Protein AF-A0A4Y9MWC4-F1 (afdb_monomer_lite)

pLDDT: mean 80.96, std 18.83, range [41.41, 98.25]

Sequence (99 aa):
MVDRPSVIVFDVNQTPSDMGPMAKRFADVGAPEHMAQLWFASVPRDGFGLAAAGAQRPFAEVASAVLRTLFVPYPDHATPRHPPTHTVPALTDLTDQLA

Radius of gyration: 17.65 Å; chains: 1; bounding box: 51×49×38 Å

Secondary structure (DSSP, 8-state):
-PPPPS------TTTTS--HHHHHHHHHTT--TTHHHHHHHHHHHHHHHHHHTT----HHHHHHHHHHHHTPPPP-SS--S------HHHHHHHHHHH-

Structure (mmCIF, N/CA/C/O backbone):
data_AF-A0A4Y9MWC4-F1
#
_entry.id   AF-A0A4Y9MWC4-F1
#
loop_
_atom_site.group_PDB
_atom_site.id
_atom_site.type_symbol
_atom_site.label_atom_id
_atom_site.label_alt_id
_atom_site.label_comp_id
_atom_site.label_asym_id
_atom_site.label_entity_id
_atom_site.label_seq_id
_atom_site.pdbx_PDB_ins_code
_atom_site.Cartn_x
_atom_site.Cartn_y
_atom_site.Cartn_z
_atom_site.occupancy
_atom_site.B_iso_or_equiv
_atom_site.auth_seq_id
_atom_site.auth_comp_id
_atom_site.auth_asym_id
_atom_site.auth_atom_id
_atom_site.pdbx_PDB_model_num
ATOM 1 N N . MET A 1 1 ? -32.548 24.020 5.915 1.00 66.25 1 MET A N 1
ATOM 2 C CA . MET A 1 1 ? -31.114 24.241 6.191 1.00 66.25 1 MET A CA 1
ATOM 3 C C . MET A 1 1 ? -30.460 22.876 6.099 1.00 66.25 1 MET A C 1
ATOM 5 O O . MET A 1 1 ? -30.972 21.970 6.740 1.00 66.25 1 MET A O 1
ATOM 9 N N . VAL A 1 2 ? -29.473 22.675 5.225 1.00 74.38 2 VAL A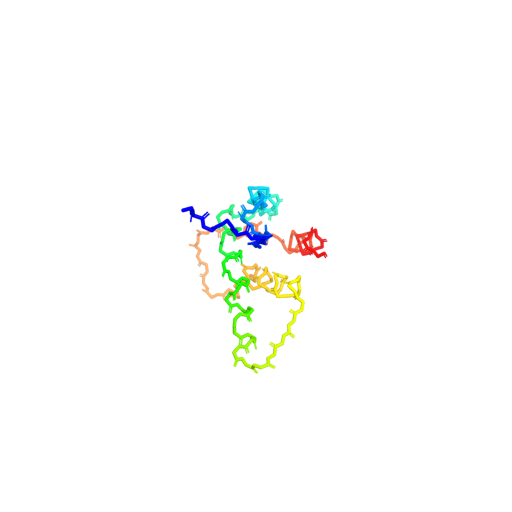 N 1
ATOM 10 C CA . VAL A 1 2 ? -28.777 21.379 5.145 1.00 74.38 2 VAL A CA 1
ATOM 11 C C . VAL A 1 2 ? -27.813 21.315 6.322 1.00 74.38 2 VAL A C 1
ATOM 13 O O . VAL A 1 2 ? -27.003 22.230 6.481 1.00 74.38 2 VAL A O 1
ATOM 16 N N . ASP A 1 3 ? -27.937 20.282 7.151 1.00 87.06 3 ASP A N 1
ATOM 17 C CA . ASP A 1 3 ? -27.001 20.042 8.247 1.00 87.06 3 ASP A CA 1
ATOM 18 C C . ASP A 1 3 ? -25.597 19.839 7.674 1.00 87.06 3 ASP A C 1
ATOM 20 O O . ASP A 1 3 ? -25.389 19.023 6.773 1.00 87.06 3 ASP A O 1
ATOM 24 N N . ARG A 1 4 ? -24.632 20.628 8.155 1.00 90.56 4 ARG A N 1
ATOM 25 C CA . ARG A 1 4 ? -23.239 20.525 7.711 1.00 90.56 4 ARG A CA 1
ATOM 26 C C . ARG A 1 4 ? -22.505 19.534 8.611 1.00 90.56 4 ARG A C 1
ATOM 28 O O . ARG A 1 4 ? -22.616 19.658 9.830 1.00 90.56 4 ARG A O 1
ATOM 35 N N . PRO A 1 5 ? -21.726 18.596 8.046 1.00 92.81 5 PRO A N 1
ATOM 36 C CA . PRO A 1 5 ? -20.934 17.68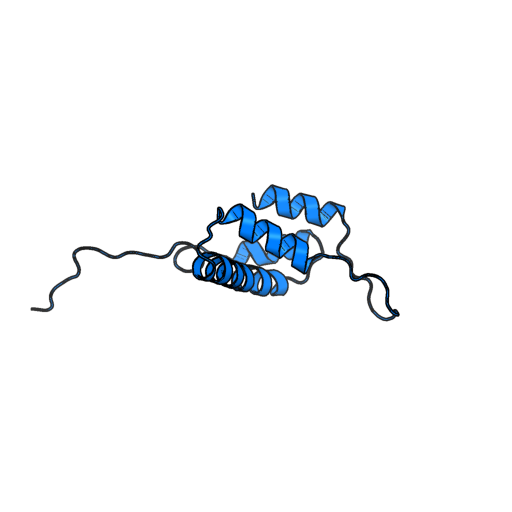4 8.856 1.00 92.81 5 PRO A CA 1
ATOM 37 C C . PRO A 1 5 ? -19.932 18.473 9.706 1.00 92.81 5 PRO A C 1
ATOM 39 O O . PRO A 1 5 ? -19.242 19.362 9.204 1.00 92.81 5 PRO A O 1
ATOM 42 N N . SER A 1 6 ? -19.860 18.140 10.995 1.00 95.38 6 SER A N 1
ATOM 43 C CA . SER A 1 6 ? -18.902 18.722 11.943 1.00 95.38 6 SER A CA 1
ATOM 44 C C . SER A 1 6 ? -17.509 18.098 11.832 1.00 95.38 6 SER A C 1
ATOM 46 O O . SER A 1 6 ? -16.535 18.701 12.277 1.00 95.38 6 SER A O 1
ATOM 48 N N . VAL A 1 7 ? -17.409 16.905 11.234 1.00 96.19 7 VAL A N 1
ATOM 49 C CA . VAL A 1 7 ? -16.165 16.146 11.062 1.00 96.19 7 VAL A CA 1
ATOM 50 C C . VAL A 1 7 ? -16.149 15.486 9.685 1.00 96.19 7 VAL A C 1
ATOM 52 O O . VAL A 1 7 ? -17.160 14.949 9.234 1.00 96.19 7 VAL A O 1
ATOM 55 N N . ILE A 1 8 ? -14.983 15.503 9.038 1.00 93.94 8 ILE A N 1
ATOM 56 C CA . ILE A 1 8 ? -14.688 14.754 7.814 1.00 93.94 8 ILE A CA 1
ATOM 57 C C . ILE A 1 8 ? -13.426 13.935 8.085 1.00 93.94 8 ILE A C 1
ATOM 59 O O . ILE A 1 8 ? -12.429 14.481 8.555 1.00 93.94 8 ILE A O 1
ATOM 63 N N . VAL A 1 9 ? -13.476 12.634 7.805 1.00 94.56 9 VAL A N 1
ATOM 64 C CA . VAL A 1 9 ? -12.331 11.726 7.930 1.00 94.56 9 VAL A CA 1
ATOM 65 C C . VAL A 1 9 ? -11.879 11.345 6.530 1.00 94.56 9 VAL A C 1
ATOM 67 O O . VAL A 1 9 ? -12.693 10.916 5.714 1.00 94.56 9 VAL A O 1
ATOM 70 N N . PHE A 1 10 ? -10.588 11.505 6.267 1.00 93.38 10 PHE A N 1
ATOM 71 C CA . PHE A 1 10 ? -9.963 11.071 5.028 1.00 93.38 10 PHE A CA 1
ATOM 72 C C . PHE A 1 10 ? -9.116 9.840 5.316 1.00 93.38 10 PHE A C 1
ATOM 74 O O . PHE A 1 10 ? -8.330 9.832 6.264 1.00 93.38 10 PHE A O 1
ATOM 81 N N . ASP A 1 11 ? -9.257 8.822 4.474 1.00 91.50 11 ASP A N 1
ATOM 82 C CA . ASP A 1 11 ? -8.171 7.867 4.287 1.00 91.50 11 ASP A CA 1
ATOM 83 C C . ASP A 1 11 ? -6.924 8.613 3.780 1.00 91.50 11 ASP A C 1
ATOM 85 O O . ASP A 1 11 ? -7.047 9.701 3.223 1.00 91.50 11 ASP A O 1
ATOM 89 N N . VAL A 1 12 ? -5.728 8.071 3.999 1.00 90.62 12 VAL A N 1
ATOM 90 C CA . VAL A 1 12 ? -4.462 8.753 3.682 1.00 90.62 12 VAL A CA 1
ATOM 91 C C . VAL A 1 12 ? -3.859 8.238 2.385 1.00 90.62 12 VAL A C 1
ATOM 93 O O . VAL A 1 12 ? -3.457 9.027 1.528 1.00 90.62 12 VAL A O 1
ATOM 96 N N . ASN A 1 13 ? -3.778 6.923 2.220 1.00 86.38 13 ASN A N 1
ATOM 97 C CA . ASN A 1 13 ? -3.093 6.341 1.076 1.00 86.38 13 ASN A CA 1
ATOM 98 C C . ASN A 1 13 ? -3.980 6.464 -0.163 1.00 86.38 13 ASN A C 1
ATOM 100 O O . ASN A 1 13 ? -5.172 6.186 -0.099 1.00 86.38 13 ASN A O 1
ATOM 104 N N . GLN A 1 14 ? -3.412 6.895 -1.292 1.00 86.56 14 GLN A N 1
ATOM 105 C CA . GLN A 1 14 ? -4.127 7.167 -2.551 1.00 86.56 14 GLN A CA 1
ATOM 106 C C . GLN A 1 14 ? -5.180 8.295 -2.523 1.00 86.56 14 GLN A C 1
ATOM 108 O O . GLN A 1 14 ? -5.416 8.904 -3.562 1.00 86.56 14 GLN A O 1
ATOM 113 N N . THR A 1 15 ? -5.840 8.556 -1.390 1.00 89.44 15 THR A N 1
ATOM 114 C CA . THR A 1 15 ? -6.972 9.491 -1.319 1.00 89.44 15 THR A CA 1
ATOM 115 C C . THR A 1 15 ? -6.489 10.953 -1.326 1.00 89.44 15 THR A C 1
ATOM 117 O O . THR A 1 15 ? -6.771 11.663 -2.289 1.00 89.44 15 THR A O 1
ATOM 120 N N . PRO A 1 16 ? -5.730 11.434 -0.323 1.00 89.44 16 PRO A N 1
ATOM 121 C CA . PRO A 1 16 ? -4.996 12.693 -0.406 1.00 89.44 16 PRO A CA 1
ATOM 122 C C . PRO A 1 16 ? -3.546 12.508 -0.875 1.00 89.44 16 PRO A C 1
ATOM 124 O O . PRO A 1 16 ? -2.926 13.480 -1.299 1.00 89.44 16 PRO A O 1
ATOM 127 N N . SER A 1 17 ? -2.985 11.298 -0.770 1.00 88.94 17 SER A N 1
ATOM 128 C CA . SER A 1 17 ? -1.584 11.038 -1.121 1.00 88.94 17 SER A CA 1
ATOM 129 C C . SER A 1 17 ? -1.409 10.741 -2.608 1.00 88.94 17 SER A C 1
ATOM 131 O O . SER A 1 17 ? -2.042 9.824 -3.135 1.00 88.94 17 SER A O 1
ATOM 133 N N . ASP A 1 18 ? -0.487 11.454 -3.262 1.00 89.69 18 ASP A N 1
ATOM 134 C CA . ASP A 1 18 ? -0.026 11.105 -4.608 1.00 89.69 18 ASP A CA 1
ATOM 135 C C . ASP A 1 18 ? 0.845 9.841 -4.562 1.00 89.69 18 ASP A C 1
ATOM 137 O O . ASP A 1 18 ? 1.910 9.811 -3.944 1.00 89.69 18 ASP A O 1
ATOM 141 N N . MET A 1 19 ? 0.379 8.794 -5.241 1.00 88.00 19 MET A N 1
ATOM 142 C CA . MET A 1 19 ? 1.062 7.503 -5.335 1.00 88.00 19 MET A CA 1
ATOM 143 C C . MET A 1 19 ? 1.868 7.343 -6.632 1.00 88.00 19 MET A C 1
ATOM 145 O O . MET A 1 19 ? 2.535 6.323 -6.808 1.00 88.00 19 MET A O 1
ATOM 149 N N . GLY A 1 20 ? 1.853 8.335 -7.529 1.00 87.31 20 GLY A N 1
ATOM 150 C CA . GLY A 1 20 ? 2.614 8.340 -8.781 1.00 87.31 20 GLY A CA 1
ATOM 151 C C . GLY A 1 20 ? 4.107 8.008 -8.619 1.00 87.31 20 GLY A C 1
ATOM 152 O O . GLY A 1 20 ? 4.615 7.176 -9.376 1.00 87.31 20 GLY A O 1
ATOM 153 N N . PRO A 1 21 ? 4.820 8.544 -7.604 1.00 91.81 21 PRO A N 1
ATOM 154 C CA . PRO A 1 21 ? 6.227 8.214 -7.366 1.00 91.81 21 PRO A CA 1
ATOM 155 C C . PRO A 1 21 ? 6.505 6.724 -7.107 1.00 91.81 21 PRO A C 1
ATOM 157 O O . PRO A 1 21 ? 7.630 6.273 -7.319 1.00 91.81 21 PRO A O 1
ATOM 160 N N . M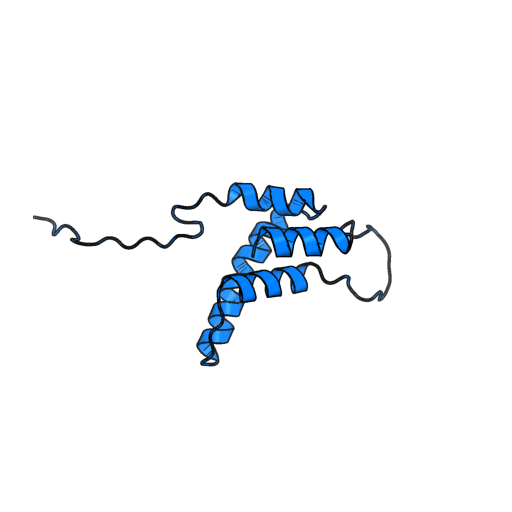ET A 1 22 ? 5.506 5.943 -6.681 1.00 90.12 22 MET A N 1
ATOM 161 C CA . MET A 1 22 ? 5.673 4.514 -6.399 1.00 90.12 22 MET A CA 1
ATOM 162 C C . MET A 1 22 ? 5.990 3.712 -7.666 1.00 90.12 22 MET A C 1
ATOM 164 O O . MET A 1 22 ? 6.851 2.837 -7.640 1.00 90.12 22 MET A O 1
ATOM 168 N N 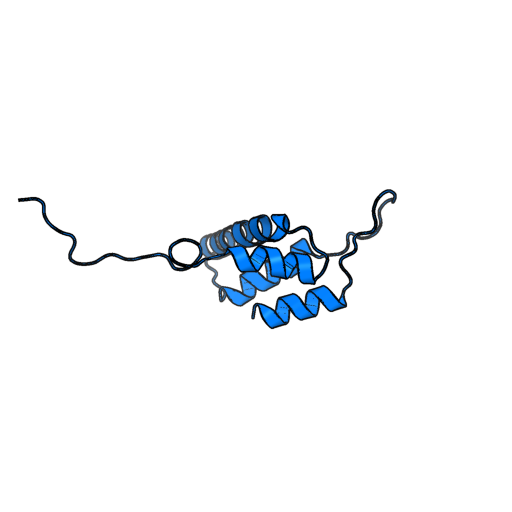. ALA A 1 23 ? 5.356 4.043 -8.795 1.00 91.06 23 ALA A N 1
ATOM 169 C CA . ALA A 1 23 ? 5.631 3.403 -10.083 1.00 91.06 23 ALA A CA 1
ATOM 170 C C . ALA A 1 23 ? 7.111 3.545 -10.472 1.00 91.06 23 ALA A C 1
ATOM 172 O O . ALA A 1 23 ? 7.765 2.566 -10.834 1.00 91.06 23 ALA A O 1
ATOM 173 N N . LYS A 1 24 ? 7.667 4.748 -10.281 1.00 91.25 24 LYS A N 1
ATOM 174 C CA . LYS A 1 24 ? 9.084 5.021 -10.527 1.00 91.25 24 LYS A CA 1
ATOM 175 C C . LYS A 1 24 ? 10.004 4.179 -9.639 1.00 91.25 24 LYS A C 1
ATOM 177 O O . LYS A 1 24 ? 11.016 3.697 -10.132 1.00 91.25 24 LYS A O 1
ATOM 182 N N . ARG A 1 25 ? 9.658 3.948 -8.367 1.00 91.00 25 ARG A N 1
ATOM 183 C CA . ARG A 1 25 ? 10.464 3.096 -7.470 1.00 91.00 25 ARG A CA 1
ATOM 184 C C . ARG A 1 25 ? 10.552 1.651 -7.951 1.00 91.00 25 ARG A C 1
ATOM 186 O O . ARG A 1 25 ? 11.613 1.049 -7.843 1.00 91.00 25 ARG A O 1
ATOM 193 N N . PHE A 1 26 ? 9.479 1.124 -8.537 1.00 90.00 26 PHE A N 1
ATOM 194 C CA . PHE A 1 26 ? 9.505 -0.182 -9.197 1.00 90.00 26 PHE A CA 1
ATOM 195 C C . PHE A 1 26 ? 10.416 -0.163 -10.436 1.00 90.00 26 PHE A C 1
ATOM 197 O O . PHE A 1 26 ? 11.260 -1.045 -10.585 1.00 90.00 26 PHE A O 1
ATOM 204 N N . ALA A 1 27 ? 10.321 0.865 -11.284 1.00 88.94 27 ALA A N 1
ATOM 205 C CA . ALA A 1 27 ? 11.198 1.000 -12.451 1.00 88.94 27 ALA A CA 1
ATOM 206 C C . ALA A 1 27 ? 12.686 1.130 -12.081 1.00 88.94 27 ALA A C 1
ATOM 208 O O . ALA A 1 27 ? 13.532 0.529 -12.744 1.00 88.94 27 ALA A O 1
ATOM 209 N N . ASP A 1 28 ? 13.009 1.865 -11.012 1.00 87.88 28 ASP A N 1
ATOM 210 C CA . ASP A 1 28 ? 14.383 2.069 -10.537 1.00 87.88 28 ASP A CA 1
ATOM 211 C C . ASP A 1 28 ? 15.067 0.732 -10.158 1.00 87.88 28 ASP A C 1
ATOM 213 O O . ASP A 1 28 ? 16.283 0.604 -10.293 1.00 87.88 28 ASP A O 1
ATOM 217 N N . VAL A 1 29 ? 14.291 -0.289 -9.763 1.00 85.69 29 VAL A N 1
ATOM 218 C CA . VAL A 1 29 ? 14.770 -1.655 -9.452 1.00 85.69 29 VAL A CA 1
ATOM 219 C C . VAL A 1 29 ? 14.604 -2.643 -10.616 1.00 85.69 29 VAL A C 1
ATOM 221 O O . VAL A 1 29 ? 14.739 -3.859 -10.462 1.00 85.69 29 VAL A O 1
ATOM 224 N N . GLY A 1 30 ? 14.309 -2.119 -11.807 1.00 85.50 30 GLY A N 1
ATOM 225 C CA . GLY A 1 30 ? 14.130 -2.874 -13.041 1.00 85.50 30 GLY A CA 1
ATOM 226 C C . GLY A 1 30 ? 12.754 -3.516 -13.200 1.00 85.50 30 GLY A C 1
ATOM 227 O O . GLY A 1 30 ? 12.576 -4.258 -14.162 1.00 85.50 30 GLY A O 1
ATOM 228 N N . ALA A 1 31 ? 11.803 -3.276 -12.292 1.00 88.00 31 ALA A N 1
ATOM 229 C CA . ALA A 1 31 ? 10.453 -3.839 -12.318 1.00 88.00 31 ALA A CA 1
ATOM 230 C C . ALA A 1 31 ? 9.506 -3.079 -13.259 1.00 88.00 31 ALA A C 1
ATOM 232 O O . ALA A 1 31 ? 9.614 -1.859 -13.385 1.00 88.00 31 ALA A O 1
ATOM 233 N N . PRO A 1 32 ? 8.534 -3.755 -13.902 1.00 89.44 32 PRO A N 1
ATOM 234 C CA . PRO A 1 32 ? 7.466 -3.065 -14.610 1.00 89.44 32 PRO A CA 1
ATOM 235 C C . PRO A 1 32 ? 6.690 -2.126 -13.676 1.00 89.44 32 PRO A C 1
ATOM 237 O O . PRO A 1 32 ? 6.186 -2.551 -12.639 1.00 89.44 32 PRO A O 1
ATOM 240 N N . GLU A 1 33 ? 6.513 -0.868 -14.079 1.00 88.50 33 GLU A N 1
ATOM 241 C CA . GLU A 1 33 ? 5.828 0.168 -13.285 1.00 88.50 33 GLU A CA 1
ATOM 242 C C . GLU A 1 33 ? 4.419 -0.239 -12.817 1.00 88.50 33 GLU A C 1
ATOM 244 O O . GLU A 1 33 ? 4.003 0.088 -11.706 1.00 88.50 33 GLU A O 1
ATOM 249 N N . HIS A 1 34 ? 3.688 -1.009 -13.632 1.00 89.31 34 HIS A N 1
ATOM 250 C CA . HIS A 1 34 ? 2.340 -1.480 -13.295 1.00 89.31 34 HIS A CA 1
ATOM 251 C C . HIS A 1 34 ? 2.312 -2.430 -12.083 1.00 89.31 34 HIS A C 1
ATOM 253 O O . HIS A 1 34 ? 1.261 -2.598 -11.463 1.00 89.31 34 HIS A O 1
ATOM 259 N N . MET A 1 35 ? 3.448 -3.025 -11.700 1.00 93.50 35 MET A N 1
ATOM 260 C CA . MET A 1 35 ? 3.535 -3.846 -10.491 1.00 93.50 35 MET A CA 1
ATOM 261 C C . MET A 1 35 ? 3.327 -3.027 -9.214 1.00 93.50 35 MET A C 1
ATOM 263 O O . MET A 1 35 ? 2.876 -3.595 -8.223 1.00 93.50 35 MET A O 1
ATOM 267 N N . ALA A 1 36 ? 3.546 -1.707 -9.235 1.00 93.19 36 ALA A N 1
ATOM 268 C CA . ALA A 1 36 ? 3.224 -0.837 -8.104 1.00 93.19 36 ALA A CA 1
ATOM 269 C C . ALA A 1 36 ? 1.721 -0.852 -7.774 1.00 93.19 36 ALA A C 1
ATOM 271 O O . ALA A 1 36 ? 1.343 -0.880 -6.604 1.00 93.19 36 ALA A O 1
ATOM 272 N N . GLN A 1 37 ? 0.854 -0.897 -8.794 1.00 92.38 37 GLN A N 1
ATOM 273 C CA . GLN A 1 37 ? -0.596 -0.998 -8.594 1.00 92.38 37 GLN A CA 1
ATOM 274 C C . GLN A 1 37 ? -0.990 -2.371 -8.043 1.00 92.38 37 GLN A C 1
ATOM 276 O O . GLN A 1 37 ? -1.808 -2.459 -7.128 1.00 92.38 37 GLN A O 1
ATOM 281 N N . LEU A 1 38 ? -0.378 -3.440 -8.564 1.00 93.88 38 LEU A N 1
ATOM 282 C CA . LEU A 1 38 ? -0.603 -4.799 -8.071 1.00 93.88 38 LEU A CA 1
ATOM 283 C C . LEU A 1 38 ? -0.157 -4.950 -6.611 1.00 93.88 38 LEU A C 1
ATOM 285 O O . LEU A 1 38 ? -0.894 -5.514 -5.803 1.00 93.88 38 LEU A O 1
ATOM 289 N N . TRP A 1 39 ? 1.020 -4.426 -6.267 1.00 94.81 39 TRP A N 1
ATOM 290 C CA . TRP A 1 39 ? 1.514 -4.367 -4.895 1.00 94.81 39 TRP A CA 1
ATOM 291 C C . TRP A 1 39 ? 0.528 -3.628 -3.999 1.00 94.81 39 TRP A C 1
ATOM 293 O O . TRP A 1 39 ? 0.043 -4.210 -3.031 1.00 94.81 39 TRP A O 1
ATOM 303 N N . PHE A 1 40 ? 0.159 -2.399 -4.367 1.00 93.62 40 PHE A N 1
ATOM 304 C CA . PHE A 1 40 ? -0.731 -1.573 -3.560 1.00 93.62 40 PHE A CA 1
ATOM 305 C C . PHE A 1 40 ? -2.087 -2.244 -3.322 1.00 93.62 40 PHE A C 1
ATOM 307 O O . PHE A 1 40 ? -2.573 -2.228 -2.199 1.00 93.62 40 PHE A O 1
ATOM 314 N N . ALA A 1 41 ? -2.669 -2.890 -4.337 1.00 94.56 41 ALA A N 1
ATOM 315 C CA . ALA A 1 41 ? -3.928 -3.626 -4.205 1.00 94.56 41 ALA A CA 1
ATOM 316 C C . ALA A 1 41 ? -3.801 -4.909 -3.360 1.00 94.56 41 ALA A C 1
ATOM 318 O O . ALA A 1 41 ? -4.774 -5.353 -2.746 1.00 94.56 41 ALA A O 1
ATOM 319 N N . SER A 1 42 ? -2.612 -5.511 -3.308 1.00 96.69 42 SER A N 1
ATOM 320 C CA . SER A 1 42 ? -2.359 -6.743 -2.555 1.00 96.69 42 SER A CA 1
ATOM 321 C C . SER A 1 42 ? -2.162 -6.491 -1.055 1.00 96.69 42 SER A C 1
ATOM 323 O O . SER A 1 42 ? -2.544 -7.332 -0.247 1.00 96.69 42 SER A O 1
ATOM 325 N N . VAL A 1 43 ? -1.658 -5.318 -0.653 1.00 96.44 43 VAL A N 1
ATOM 326 C CA . VAL A 1 43 ? -1.515 -4.957 0.772 1.00 96.44 43 VAL A CA 1
ATOM 327 C C . VAL A 1 43 ? -2.846 -4.992 1.549 1.00 96.44 43 VAL A C 1
ATOM 329 O O . VAL A 1 43 ? -2.906 -5.679 2.572 1.00 96.44 43 VAL A O 1
ATOM 332 N N . PRO A 1 44 ? -3.939 -4.327 1.115 1.00 95.69 44 PRO A N 1
ATOM 333 C CA . PRO A 1 44 ? -5.217 -4.405 1.813 1.00 95.69 44 PRO A CA 1
ATOM 334 C C . PRO A 1 44 ? -5.849 -5.795 1.712 1.00 95.69 44 PRO A C 1
ATOM 336 O O . PRO A 1 44 ? -6.524 -6.197 2.651 1.00 95.69 44 PRO A O 1
ATOM 339 N N . ARG A 1 45 ? -5.601 -6.570 0.643 1.00 97.25 45 ARG A N 1
ATOM 340 C CA . ARG A 1 45 ? -6.045 -7.973 0.567 1.00 97.25 45 ARG A CA 1
ATOM 341 C C . ARG A 1 45 ? -5.480 -8.792 1.730 1.00 97.25 45 ARG A C 1
ATOM 343 O O . ARG A 1 45 ? -6.244 -9.469 2.417 1.00 97.25 45 ARG A O 1
ATOM 350 N N . ASP A 1 46 ? -4.173 -8.719 1.958 1.00 97.50 46 ASP A N 1
ATOM 351 C CA . ASP A 1 46 ? -3.519 -9.469 3.034 1.00 97.50 46 ASP A CA 1
ATOM 352 C C . ASP A 1 46 ? -3.892 -8.905 4.412 1.00 97.50 46 ASP A C 1
ATOM 354 O O . ASP A 1 46 ? -4.143 -9.666 5.347 1.00 97.50 46 ASP A O 1
ATOM 358 N N . GLY A 1 47 ? -4.038 -7.580 4.527 1.00 96.81 47 GLY A N 1
ATOM 359 C CA . GLY A 1 47 ? -4.554 -6.926 5.732 1.00 96.81 47 GLY A CA 1
ATOM 360 C C . GLY A 1 47 ? -5.971 -7.381 6.103 1.00 96.81 47 GLY A C 1
ATOM 361 O O . GLY A 1 47 ? -6.232 -7.707 7.261 1.00 96.81 47 GLY A O 1
ATOM 362 N N . PHE A 1 48 ? -6.877 -7.478 5.126 1.00 97.25 48 PHE A N 1
ATOM 363 C CA . PHE A 1 48 ? -8.222 -8.019 5.331 1.00 97.25 48 PHE A CA 1
ATOM 364 C C . PHE A 1 48 ? -8.188 -9.502 5.698 1.00 97.25 48 PHE A C 1
ATOM 366 O O . PHE A 1 48 ? -8.942 -9.922 6.573 1.00 97.25 48 PHE A O 1
ATOM 373 N N . GLY A 1 49 ? -7.295 -10.282 5.083 1.00 97.69 49 GLY A N 1
ATOM 374 C CA . GLY A 1 49 ? -7.075 -11.681 5.447 1.00 97.69 49 GLY A CA 1
ATOM 375 C C . GLY A 1 49 ? -6.652 -11.845 6.910 1.00 97.69 49 GLY A C 1
ATOM 376 O O . GLY A 1 49 ? -7.233 -12.657 7.629 1.00 97.69 49 GLY A O 1
ATOM 377 N N . LEU A 1 50 ? -5.699 -11.031 7.376 1.00 98.06 50 LEU A N 1
ATOM 378 C CA . LEU A 1 50 ? -5.267 -11.010 8.777 1.00 98.06 50 LEU A CA 1
ATOM 379 C C . LEU A 1 50 ? -6.419 -10.635 9.715 1.00 98.06 50 LEU A C 1
ATOM 381 O O . LEU A 1 50 ? -6.672 -11.357 10.679 1.00 98.06 50 LEU A O 1
ATOM 385 N N . ALA A 1 51 ? -7.152 -9.563 9.403 1.00 97.25 51 ALA A N 1
ATOM 386 C CA . ALA A 1 51 ? -8.276 -9.111 10.216 1.00 97.25 51 ALA A CA 1
ATOM 387 C C . ALA A 1 51 ? -9.377 -10.180 10.323 1.00 97.25 51 ALA A C 1
ATOM 389 O O . ALA A 1 51 ? -9.872 -10.452 11.416 1.00 97.25 51 ALA A O 1
ATOM 390 N N . ALA A 1 52 ? -9.717 -10.838 9.210 1.00 98.06 52 ALA A N 1
ATOM 391 C CA . ALA A 1 52 ? -10.682 -11.937 9.186 1.00 98.06 52 ALA A CA 1
ATOM 392 C C . ALA A 1 52 ? -10.221 -13.149 10.016 1.00 98.06 52 ALA A C 1
ATOM 394 O O . ALA A 1 52 ? -11.051 -13.858 10.582 1.00 98.06 52 ALA A O 1
ATOM 395 N N . ALA A 1 53 ? -8.908 -13.365 10.130 1.00 98.25 53 ALA A N 1
ATOM 396 C CA . ALA A 1 53 ? -8.311 -14.401 10.969 1.00 98.25 53 ALA A CA 1
ATOM 397 C C . ALA A 1 53 ? -8.143 -13.988 12.448 1.00 98.25 53 ALA A C 1
ATOM 399 O O . ALA A 1 53 ? -7.568 -14.744 13.229 1.00 98.25 53 ALA A O 1
ATOM 400 N N . GLY A 1 54 ? -8.612 -12.800 12.850 1.00 98.12 54 GLY A N 1
ATOM 401 C CA . GLY A 1 54 ? -8.438 -12.283 14.212 1.00 98.12 54 GLY A CA 1
ATOM 402 C C . GLY A 1 54 ? -7.002 -11.851 14.531 1.00 98.12 54 GLY A C 1
ATOM 403 O O . GLY A 1 54 ? -6.630 -11.758 15.700 1.00 98.12 54 GLY A O 1
ATOM 404 N N . ALA A 1 55 ? -6.190 -11.598 13.504 1.00 97.81 55 ALA A N 1
ATOM 405 C CA . ALA A 1 55 ? -4.806 -11.163 13.617 1.00 97.81 55 ALA A CA 1
ATOM 406 C C . ALA A 1 55 ? -4.628 -9.725 13.106 1.00 97.81 55 ALA A C 1
ATOM 408 O O . ALA A 1 55 ? -5.437 -9.191 12.352 1.00 97.81 55 ALA A O 1
ATOM 409 N N . GLN A 1 56 ? -3.522 -9.096 13.497 1.00 96.19 56 GLN A N 1
ATOM 410 C CA . GLN A 1 56 ? -3.097 -7.811 12.951 1.00 96.19 56 GLN A CA 1
ATOM 411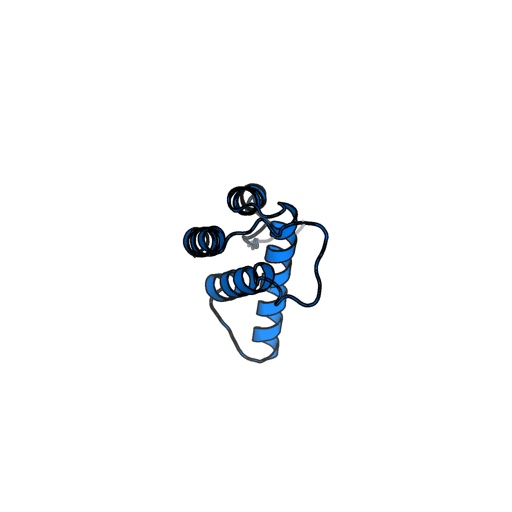 C C . GLN A 1 56 ? -1.577 -7.756 12.844 1.00 96.19 56 GLN A C 1
ATOM 413 O O . GLN A 1 56 ? -0.872 -8.401 13.623 1.00 96.19 56 GLN A O 1
ATOM 418 N N . ARG A 1 57 ? -1.083 -6.970 11.887 1.00 97.56 57 ARG A N 1
ATOM 419 C CA . ARG A 1 57 ? 0.332 -6.633 11.726 1.00 97.56 57 ARG A CA 1
ATOM 420 C C . ARG A 1 57 ? 0.465 -5.167 11.309 1.00 97.56 57 ARG A C 1
ATOM 422 O O . ARG A 1 57 ? -0.456 -4.648 10.675 1.00 97.56 57 ARG A O 1
ATOM 429 N N . PRO A 1 58 ? 1.584 -4.501 11.637 1.00 97.38 58 PRO A N 1
ATOM 430 C CA . PRO A 1 58 ? 1.890 -3.178 11.108 1.00 97.38 58 PRO A CA 1
ATOM 431 C C . PRO A 1 58 ? 1.825 -3.142 9.576 1.00 97.38 58 PRO A C 1
ATOM 433 O O . PRO A 1 58 ? 2.268 -4.078 8.909 1.00 97.38 58 PRO A O 1
ATOM 436 N N . PHE A 1 59 ? 1.320 -2.039 9.017 1.00 93.19 59 PHE A N 1
ATOM 437 C CA . PHE A 1 59 ? 1.170 -1.862 7.567 1.00 93.19 59 PHE A CA 1
ATOM 438 C C . PHE A 1 59 ? 2.476 -2.128 6.803 1.00 93.19 59 PHE A C 1
ATOM 440 O O . PHE A 1 59 ? 2.466 -2.888 5.840 1.00 93.19 59 PHE A O 1
ATOM 447 N N . ALA A 1 60 ? 3.599 -1.564 7.265 1.00 94.19 60 ALA A N 1
ATOM 448 C CA . ALA A 1 60 ? 4.909 -1.720 6.628 1.00 94.19 60 ALA A CA 1
ATOM 449 C C . ALA A 1 60 ? 5.360 -3.189 6.543 1.00 94.19 60 ALA A C 1
ATOM 451 O O . ALA A 1 60 ? 5.973 -3.596 5.557 1.00 94.19 60 ALA A O 1
ATOM 452 N N . GLU A 1 61 ? 5.007 -4.015 7.532 1.00 96.69 61 GLU A N 1
ATOM 453 C CA . GLU A 1 61 ? 5.342 -5.440 7.520 1.00 96.69 61 GLU A CA 1
ATOM 454 C C . GLU A 1 61 ? 4.532 -6.203 6.469 1.00 96.69 61 GLU A C 1
ATOM 456 O O . GLU A 1 61 ? 5.096 -7.013 5.733 1.00 96.69 61 GLU A O 1
ATOM 461 N N . VAL A 1 62 ? 3.229 -5.917 6.358 1.00 96.81 62 VAL A N 1
ATOM 462 C CA . VAL A 1 62 ? 2.363 -6.511 5.325 1.00 96.81 62 VAL A CA 1
ATOM 463 C C . VAL A 1 62 ? 2.817 -6.052 3.940 1.00 96.81 62 VAL A C 1
ATOM 465 O O . VAL A 1 62 ? 3.031 -6.870 3.049 1.00 96.81 62 VAL A O 1
ATOM 468 N N . ALA A 1 63 ? 3.050 -4.752 3.775 1.00 94.94 63 ALA A N 1
ATOM 469 C CA . ALA A 1 63 ? 3.508 -4.155 2.530 1.00 94.94 63 ALA A CA 1
ATOM 470 C C . ALA A 1 63 ? 4.853 -4.733 2.055 1.00 94.94 63 ALA A C 1
ATOM 472 O O . ALA A 1 63 ? 5.002 -5.065 0.877 1.00 94.94 63 ALA A O 1
ATOM 473 N N . SER A 1 64 ? 5.803 -4.927 2.973 1.00 94.62 64 SER A N 1
ATOM 474 C CA . SER A 1 64 ? 7.097 -5.558 2.683 1.00 94.62 64 SER A CA 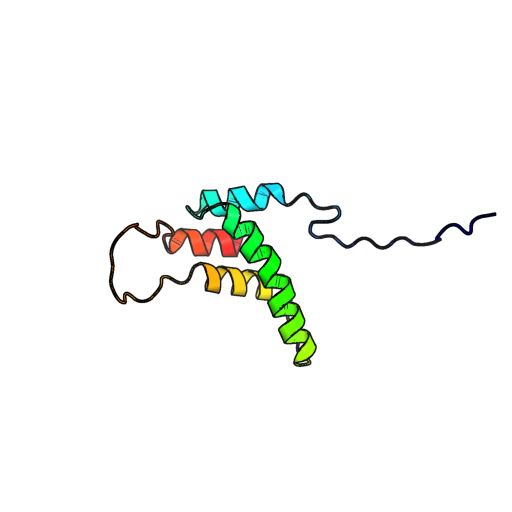1
ATOM 475 C C . SER A 1 64 ? 6.960 -7.040 2.338 1.00 94.62 64 SER A C 1
ATOM 477 O O . SER A 1 64 ? 7.649 -7.537 1.447 1.00 94.62 64 SER A O 1
ATOM 479 N N . ALA A 1 65 ? 6.073 -7.770 3.021 1.00 94.69 65 ALA A N 1
ATOM 480 C CA . ALA A 1 65 ? 5.816 -9.174 2.713 1.00 94.69 65 ALA A CA 1
ATOM 481 C C . ALA A 1 65 ? 5.260 -9.344 1.291 1.00 94.69 65 ALA A C 1
ATOM 483 O O . ALA A 1 65 ? 5.754 -10.188 0.545 1.00 94.69 65 ALA A O 1
ATOM 484 N N . VAL A 1 66 ? 4.321 -8.484 0.882 1.00 95.38 66 VAL A N 1
ATOM 485 C CA . VAL A 1 66 ? 3.775 -8.472 -0.482 1.00 95.38 66 VAL A CA 1
ATOM 486 C C . VAL A 1 66 ? 4.867 -8.198 -1.523 1.00 95.38 66 VAL A C 1
ATOM 488 O O . VAL A 1 66 ? 4.904 -8.891 -2.540 1.00 95.38 66 VAL A O 1
ATOM 491 N N . LEU A 1 67 ? 5.785 -7.246 -1.286 1.00 93.12 67 LEU A N 1
ATOM 492 C CA . LEU A 1 67 ? 6.926 -7.016 -2.193 1.00 93.12 67 LEU A CA 1
ATOM 493 C C . LEU A 1 67 ? 7.737 -8.294 -2.378 1.00 93.12 67 LEU A C 1
ATOM 495 O O . LEU A 1 67 ? 7.977 -8.717 -3.506 1.00 93.12 67 LEU A O 1
ATOM 499 N N . ARG A 1 68 ? 8.107 -8.951 -1.275 1.00 90.69 68 ARG A N 1
ATOM 500 C CA . ARG A 1 68 ? 8.883 -10.195 -1.329 1.00 90.69 68 ARG A CA 1
ATOM 501 C C . ARG A 1 68 ? 8.171 -11.257 -2.154 1.00 90.69 68 ARG A C 1
ATOM 503 O O . ARG A 1 68 ? 8.834 -11.898 -2.955 1.00 90.69 68 ARG A O 1
ATOM 510 N N . THR A 1 69 ? 6.851 -11.406 -2.012 1.00 91.00 69 THR A N 1
ATOM 511 C CA . THR A 1 69 ? 6.051 -12.350 -2.809 1.00 91.00 69 THR A CA 1
ATOM 512 C C . THR A 1 69 ? 6.046 -12.007 -4.299 1.00 91.00 69 THR A C 1
ATOM 514 O O . THR A 1 69 ? 6.207 -12.904 -5.122 1.00 91.00 69 THR A O 1
ATOM 517 N N . LEU A 1 70 ? 5.887 -10.732 -4.661 1.00 88.94 70 LEU A N 1
ATOM 518 C CA . LEU A 1 70 ? 5.863 -10.295 -6.062 1.00 88.94 70 LEU A CA 1
ATOM 519 C C . LEU A 1 70 ? 7.219 -10.427 -6.764 1.00 88.94 70 LEU A C 1
ATOM 521 O O . LEU A 1 70 ? 7.261 -10.585 -7.981 1.00 88.94 70 LEU A O 1
ATOM 525 N N . PHE A 1 71 ? 8.310 -10.373 -6.003 1.00 84.75 71 PHE A N 1
ATOM 526 C CA . PHE A 1 71 ? 9.676 -10.433 -6.516 1.00 84.75 71 PHE A CA 1
ATOM 527 C C . PHE A 1 71 ? 10.374 -11.781 -6.293 1.00 84.75 71 PHE A C 1
ATOM 529 O O . PHE A 1 71 ? 11.573 -11.883 -6.555 1.00 84.75 71 PHE A O 1
ATOM 536 N N . VAL A 1 72 ? 9.665 -12.826 -5.839 1.00 80.06 72 VAL A N 1
ATOM 537 C CA . VAL A 1 72 ? 10.247 -14.176 -5.765 1.00 80.06 72 VAL A CA 1
ATOM 538 C C . VAL A 1 72 ? 10.663 -14.613 -7.175 1.00 80.06 72 VAL A C 1
ATOM 540 O O . VAL A 1 72 ? 9.801 -14.715 -8.053 1.00 80.06 72 VAL A O 1
ATOM 543 N N . PRO A 1 73 ? 11.951 -14.927 -7.419 1.00 61.31 73 PRO A N 1
ATOM 544 C CA . PRO A 1 73 ? 12.355 -15.593 -8.645 1.00 61.31 73 PRO A CA 1
ATOM 545 C C . PRO A 1 73 ? 11.671 -16.957 -8.674 1.00 61.31 73 PRO A C 1
ATOM 547 O O . PRO A 1 73 ? 11.860 -17.773 -7.769 1.00 61.31 73 PRO A O 1
ATOM 550 N N . TYR A 1 74 ? 10.846 -17.198 -9.687 1.00 43.81 74 TYR A N 1
ATOM 551 C CA . TYR A 1 74 ? 10.206 -18.495 -9.867 1.00 43.81 74 TYR A CA 1
ATOM 552 C C . TYR A 1 74 ? 11.300 -19.580 -9.934 1.00 43.81 74 TYR A C 1
ATOM 554 O O . TYR A 1 74 ? 12.234 -19.418 -10.723 1.00 43.81 74 TYR A O 1
ATOM 562 N N . PRO A 1 75 ? 11.240 -20.673 -9.147 1.00 46.16 75 PRO A N 1
ATOM 563 C CA . PRO A 1 75 ? 12.139 -21.797 -9.363 1.00 46.16 75 PRO A CA 1
ATOM 564 C C . PRO A 1 75 ? 11.909 -22.342 -10.776 1.00 46.16 75 PRO A C 1
ATOM 566 O O . PRO A 1 75 ? 10.775 -22.653 -11.158 1.00 46.16 75 PRO A O 1
ATOM 569 N N . ASP A 1 76 ? 12.996 -22.388 -11.547 1.00 47.41 76 ASP A N 1
ATOM 570 C CA . ASP A 1 76 ? 13.064 -22.840 -12.936 1.00 47.41 76 ASP A CA 1
ATOM 571 C C . ASP A 1 76 ? 12.259 -24.135 -13.130 1.00 47.41 76 ASP A C 1
ATOM 573 O O . ASP A 1 76 ? 12.693 -25.234 -12.785 1.00 47.41 76 ASP A O 1
ATOM 577 N N . HIS A 1 77 ? 11.076 -24.015 -13.721 1.00 47.81 77 HIS A N 1
ATOM 578 C CA . HIS A 1 77 ? 10.439 -25.115 -14.426 1.00 47.81 77 HIS A CA 1
ATOM 579 C C . HIS A 1 77 ? 10.190 -24.610 -15.849 1.00 47.81 77 HIS A C 1
ATOM 581 O O . HIS A 1 77 ? 9.144 -24.066 -16.176 1.00 47.81 77 HIS A O 1
ATOM 587 N N . ALA A 1 78 ? 11.235 -24.772 -16.666 1.00 45.03 78 ALA A N 1
ATOM 588 C CA . ALA A 1 78 ? 11.291 -24.527 -18.106 1.00 45.03 78 ALA A CA 1
ATOM 589 C C . ALA A 1 78 ? 11.256 -23.051 -18.569 1.00 45.03 78 ALA A C 1
ATOM 591 O O . ALA A 1 78 ? 10.214 -22.422 -18.715 1.00 45.03 78 ALA A O 1
ATOM 592 N N . THR A 1 79 ? 12.427 -22.527 -18.933 1.00 42.22 79 THR A N 1
ATOM 593 C CA . THR A 1 79 ? 12.584 -21.381 -19.852 1.00 42.22 79 THR A CA 1
ATOM 594 C C . THR A 1 79 ? 12.462 -21.846 -21.324 1.00 42.22 79 THR A C 1
ATOM 596 O O . THR A 1 79 ? 12.668 -23.040 -21.560 1.00 42.22 79 THR A O 1
ATOM 599 N N . PRO A 1 80 ? 12.176 -20.980 -22.343 1.00 48.88 80 PRO A N 1
ATOM 600 C CA . PRO A 1 80 ? 12.462 -19.530 -22.383 1.00 48.88 80 PRO A CA 1
ATOM 601 C C . PRO A 1 80 ? 11.434 -18.588 -23.085 1.00 48.88 80 PRO A C 1
ATOM 603 O O . PRO A 1 80 ? 10.876 -18.925 -24.126 1.00 48.88 80 PRO A O 1
ATOM 606 N N . ARG A 1 81 ? 11.319 -17.325 -22.616 1.00 42.72 81 ARG A N 1
ATOM 607 C CA . ARG A 1 81 ? 11.650 -16.074 -23.368 1.00 42.72 81 ARG A CA 1
ATOM 608 C C . ARG A 1 81 ? 11.242 -14.798 -22.594 1.00 42.72 81 ARG A C 1
ATOM 610 O O . ARG A 1 81 ? 10.279 -14.139 -22.950 1.00 42.72 81 ARG A O 1
ATOM 617 N N . HIS A 1 82 ? 12.028 -14.428 -21.587 1.00 42.47 82 HIS A N 1
ATOM 618 C CA . HIS A 1 82 ? 12.541 -13.075 -21.283 1.00 42.47 82 HIS A CA 1
ATOM 619 C C . HIS A 1 82 ? 13.273 -13.165 -19.935 1.00 42.47 82 HIS A C 1
ATOM 621 O O . HIS A 1 82 ? 12.776 -13.854 -19.045 1.00 42.47 82 HIS A O 1
ATOM 627 N N . PRO A 1 83 ? 14.456 -12.550 -19.770 1.00 41.41 83 PRO A N 1
ATOM 628 C CA . PRO A 1 83 ? 15.101 -12.524 -18.465 1.00 41.41 83 PRO A CA 1
ATOM 629 C C . PRO A 1 83 ? 14.215 -11.727 -17.491 1.00 41.41 83 PRO A C 1
ATOM 631 O O . PRO A 1 83 ? 13.826 -10.606 -17.827 1.00 41.41 83 PRO A O 1
ATOM 634 N N . PRO A 1 84 ? 13.882 -12.251 -16.298 1.00 50.88 84 PRO A N 1
ATOM 635 C CA . PRO A 1 84 ? 13.419 -11.396 -15.219 1.00 50.88 84 PRO A CA 1
ATOM 636 C C . PRO A 1 84 ? 14.612 -10.527 -14.805 1.00 50.88 84 PRO A C 1
ATOM 638 O O . PRO A 1 84 ? 15.528 -10.987 -14.132 1.00 50.88 84 PRO A O 1
ATOM 641 N N . THR A 1 85 ? 14.645 -9.273 -15.252 1.00 51.09 85 THR A N 1
ATOM 642 C CA . THR A 1 85 ? 15.739 -8.324 -14.965 1.00 51.09 85 THR A CA 1
ATOM 643 C C . THR A 1 85 ? 15.722 -7.816 -13.508 1.00 51.09 85 THR A C 1
ATOM 645 O O . THR A 1 85 ? 16.384 -6.837 -13.178 1.00 51.09 85 THR A O 1
ATOM 648 N N . HIS A 1 86 ? 14.973 -8.448 -12.599 1.00 56.47 86 HIS A N 1
ATOM 649 C CA . HIS A 1 86 ? 14.867 -8.028 -11.197 1.00 56.47 86 HIS A CA 1
ATOM 650 C C . HIS A 1 86 ? 15.937 -8.755 -10.378 1.00 56.47 86 HIS A C 1
ATOM 652 O O . HIS A 1 86 ? 15.745 -9.868 -9.892 1.00 56.47 86 HIS A O 1
ATOM 658 N N . THR A 1 87 ? 17.118 -8.152 -10.295 1.00 51.72 87 THR A N 1
ATOM 659 C CA . THR A 1 87 ? 18.255 -8.701 -9.545 1.00 51.72 87 THR A CA 1
ATOM 660 C C . THR A 1 87 ? 17.988 -8.627 -8.033 1.00 51.72 87 THR A C 1
ATOM 662 O O . THR A 1 87 ? 17.476 -7.620 -7.552 1.00 51.72 87 THR A O 1
ATOM 665 N N . VAL A 1 88 ? 18.403 -9.642 -7.261 1.00 51.75 88 VAL A N 1
ATOM 666 C CA . VAL A 1 88 ? 18.258 -9.715 -5.784 1.00 51.75 88 VAL A CA 1
ATOM 667 C C . VAL A 1 88 ? 18.693 -8.440 -5.023 1.00 51.75 88 VAL A C 1
ATOM 669 O O . VAL A 1 88 ? 17.992 -8.072 -4.084 1.00 51.75 88 VAL A O 1
ATOM 672 N N . PRO A 1 89 ? 19.765 -7.711 -5.406 1.00 53.22 89 PRO A N 1
ATOM 673 C CA . PRO A 1 89 ? 20.131 -6.447 -4.754 1.00 53.22 89 PRO A CA 1
ATOM 674 C C . PRO A 1 89 ? 19.039 -5.371 -4.817 1.00 53.22 89 PRO A C 1
ATOM 676 O O . PRO A 1 89 ? 18.828 -4.645 -3.853 1.00 53.22 89 PRO A O 1
ATOM 679 N N . ALA A 1 90 ? 18.295 -5.317 -5.922 1.00 54.12 90 ALA A N 1
ATOM 680 C CA . ALA A 1 90 ? 17.270 -4.306 -6.147 1.00 54.12 90 ALA A CA 1
ATOM 681 C C . ALA A 1 90 ? 16.027 -4.537 -5.254 1.00 54.12 90 ALA A C 1
ATOM 683 O O . ALA A 1 90 ? 15.309 -3.602 -4.909 1.00 54.12 90 ALA A O 1
ATOM 684 N N . LEU A 1 91 ? 15.805 -5.784 -4.817 1.00 54.22 91 LEU A N 1
ATOM 685 C CA . LEU A 1 91 ? 14.737 -6.153 -3.886 1.00 54.22 91 LEU A CA 1
ATOM 686 C C . LEU A 1 91 ? 15.011 -5.669 -2.453 1.00 54.22 91 LEU A C 1
ATOM 688 O O . LEU A 1 91 ? 14.085 -5.241 -1.757 1.00 54.22 91 LEU A O 1
ATOM 692 N N . THR A 1 92 ? 16.270 -5.738 -2.014 1.00 58.75 92 THR A N 1
ATOM 693 C CA . THR A 1 92 ? 16.690 -5.234 -0.700 1.00 58.75 92 THR A CA 1
ATOM 694 C C . THR A 1 92 ? 16.541 -3.717 -0.647 1.00 58.75 92 THR A C 1
ATOM 696 O O . THR A 1 92 ? 15.883 -3.213 0.257 1.00 58.75 92 THR A O 1
ATOM 699 N N . ASP A 1 93 ? 17.015 -3.013 -1.682 1.00 58.94 93 ASP A N 1
ATOM 700 C CA . ASP A 1 93 ? 16.929 -1.550 -1.763 1.00 58.94 93 ASP A CA 1
ATOM 701 C C . ASP A 1 93 ? 15.480 -1.039 -1.709 1.00 58.94 93 ASP A C 1
ATOM 703 O O . ASP A 1 93 ? 15.201 -0.053 -1.031 1.00 58.94 93 ASP A O 1
ATOM 707 N N . LEU A 1 94 ? 14.532 -1.712 -2.374 1.00 61.19 94 LEU A N 1
ATOM 708 C CA . LEU A 1 94 ? 13.122 -1.308 -2.331 1.00 61.19 94 LEU A CA 1
ATOM 709 C C . LEU A 1 94 ? 12.472 -1.598 -0.972 1.00 61.19 94 LEU A C 1
ATOM 711 O O . LEU A 1 94 ? 11.647 -0.814 -0.507 1.00 61.19 94 LEU A O 1
ATOM 715 N N . THR A 1 95 ? 12.832 -2.717 -0.338 1.00 62.19 95 THR A N 1
ATOM 716 C CA . THR A 1 95 ? 12.308 -3.063 0.991 1.00 62.19 95 THR A CA 1
ATOM 717 C C . THR A 1 95 ? 12.801 -2.062 2.037 1.00 62.19 95 THR A C 1
ATOM 719 O O . THR A 1 95 ? 12.009 -1.621 2.863 1.00 62.19 95 THR A O 1
ATOM 722 N N . ASP A 1 96 ? 14.066 -1.645 1.953 1.00 61.28 96 ASP A N 1
ATOM 723 C CA . ASP A 1 96 ? 14.664 -0.661 2.862 1.00 61.28 96 ASP A CA 1
ATOM 724 C C . ASP A 1 96 ? 14.178 0.775 2.589 1.00 61.28 96 ASP A C 1
ATOM 726 O O . ASP A 1 96 ? 14.104 1.584 3.507 1.00 61.28 96 ASP A O 1
ATOM 730 N N . GLN A 1 97 ? 13.817 1.115 1.345 1.00 57.06 97 GLN A N 1
ATOM 731 C CA . GLN A 1 97 ? 13.271 2.436 0.992 1.00 57.06 97 GLN A CA 1
ATOM 732 C C . GLN A 1 97 ? 11.786 2.618 1.337 1.00 57.06 97 GLN A C 1
ATOM 734 O O . GLN A 1 97 ? 11.303 3.753 1.337 1.00 57.06 97 GLN A O 1
ATOM 739 N N . LEU A 1 98 ? 11.053 1.523 1.557 1.00 54.47 98 LEU A N 1
ATOM 740 C CA . LEU A 1 98 ? 9.612 1.534 1.835 1.00 54.47 98 LEU A CA 1
ATOM 741 C C . LEU A 1 98 ? 9.256 1.155 3.285 1.00 54.47 98 LEU A C 1
ATOM 743 O O . LEU A 1 98 ? 8.075 1.219 3.638 1.00 54.47 98 LEU A O 1
ATOM 747 N N . ALA A 1 99 ? 10.242 0.766 4.097 1.00 48.16 99 ALA A N 1
ATOM 748 C CA . ALA A 1 99 ? 10.118 0.532 5.539 1.00 48.16 99 ALA A CA 1
ATOM 749 C C . ALA A 1 99 ? 10.401 1.809 6.345 1.00 48.16 99 ALA A C 1
ATOM 751 O O . ALA A 1 99 ? 9.740 1.975 7.397 1.00 48.16 99 ALA A O 1
#

Foldseek 3Di:
DDDDDPDDDDDDPPTPDDCVVQLVLCVVQVHHSCVSVVLVVVLVVVQVVQVVVVHHDDSLVSSLVSLCVVPPDPDDPDDDDDDPSRDPVSSVVSSVVSD